Protein AF-A0A6G4WLY5-F1 (afdb_monomer)

Foldseek 3Di:
DPDDDQWDKDFQVVLQVLCCVQVNLKGFAAPDPDRIWTWDWDWDDDPNDIDIDIDTPGPDIDQDPVSVVVGPPPDDDDDDDDD

Sequence (83 aa):
MLTQVPSAKLPIEQFRSD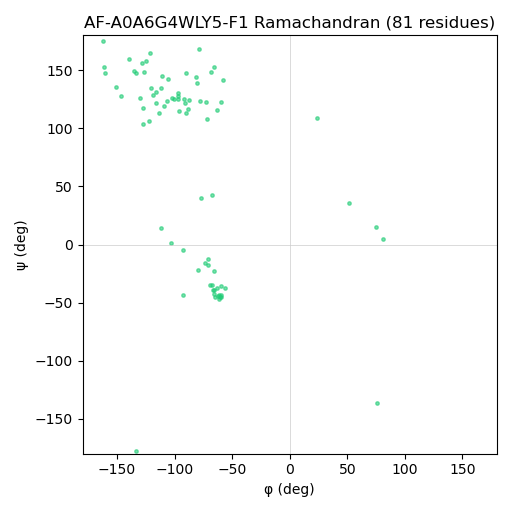LQRVCGQFDARPGDSRATTRGAVQIEGRAGLEMAHVATDVQQIVRTQQNIRRDGGENYFLIIQEE

Structure (mmCIF, N/CA/C/O backbone):
data_AF-A0A6G4WLY5-F1
#
_entry.id   AF-A0A6G4WLY5-F1
#
loop_
_atom_site.group_PDB
_atom_site.id
_atom_site.type_symbol
_atom_site.label_atom_id
_atom_site.label_alt_id
_atom_site.label_comp_id
_atom_site.label_asym_id
_atom_site.label_entity_id
_atom_site.label_seq_id
_atom_site.pdbx_PDB_ins_code
_atom_site.Cartn_x
_atom_site.Cartn_y
_atom_site.Cartn_z
_atom_site.occupancy
_atom_site.B_iso_or_equiv
_atom_site.auth_seq_id
_atom_site.auth_comp_id
_atom_site.auth_asym_id
_atom_site.auth_atom_id
_atom_site.pdbx_PDB_model_num
ATOM 1 N N . MET A 1 1 ? 7.653 -15.149 10.615 1.00 50.25 1 MET A N 1
ATOM 2 C CA . MET A 1 1 ? 7.454 -15.085 9.162 1.00 50.25 1 MET A CA 1
ATOM 3 C C . MET A 1 1 ? 5.977 -14.863 8.940 1.00 50.25 1 MET A C 1
ATOM 5 O O . MET A 1 1 ? 5.196 -15.810 9.010 1.00 50.25 1 MET A O 1
ATOM 9 N N . LEU A 1 2 ? 5.577 -13.601 8.868 1.00 57.44 2 LEU A N 1
ATOM 10 C CA . LEU A 1 2 ? 4.206 -13.246 8.546 1.00 57.44 2 LEU A CA 1
ATOM 11 C C . LEU A 1 2 ? 4.033 -13.573 7.058 1.00 57.44 2 LEU A C 1
ATOM 13 O O . LEU A 1 2 ? 4.690 -12.998 6.209 1.00 57.44 2 LEU A O 1
ATOM 17 N N . THR A 1 3 ? 3.274 -14.635 6.802 1.00 66.44 3 THR A N 1
ATOM 18 C CA . THR A 1 3 ? 2.678 -15.058 5.526 1.00 66.44 3 THR A CA 1
ATOM 19 C C . THR A 1 3 ? 3.357 -14.561 4.236 1.00 66.44 3 THR A C 1
ATOM 21 O O . THR A 1 3 ? 3.200 -13.415 3.827 1.00 66.44 3 THR A O 1
ATOM 24 N N . GLN A 1 4 ? 4.029 -15.463 3.507 1.00 71.81 4 GLN A N 1
ATOM 25 C CA . GLN A 1 4 ? 4.485 -15.159 2.146 1.00 71.81 4 GLN A CA 1
ATOM 26 C C . GLN A 1 4 ? 3.280 -14.912 1.230 1.00 71.81 4 GLN A C 1
ATOM 28 O O . GLN A 1 4 ? 2.495 -15.825 0.969 1.00 71.81 4 GLN A O 1
ATOM 33 N N . VAL A 1 5 ? 3.156 -13.691 0.711 1.00 85.31 5 VAL A N 1
ATOM 34 C CA . VAL A 1 5 ? 2.139 -13.347 -0.286 1.00 85.31 5 VAL A CA 1
ATOM 35 C C . VAL A 1 5 ? 2.677 -13.630 -1.689 1.00 85.31 5 VAL A C 1
ATOM 37 O O . VAL A 1 5 ? 3.708 -13.063 -2.070 1.00 85.31 5 VAL A O 1
ATOM 40 N N . PRO A 1 6 ? 1.991 -14.451 -2.505 1.00 89.44 6 PRO A N 1
ATOM 41 C CA . PRO A 1 6 ? 2.347 -14.620 -3.907 1.00 89.44 6 PRO A CA 1
ATOM 42 C C . PRO A 1 6 ? 2.273 -13.278 -4.643 1.00 89.44 6 PRO A C 1
ATOM 44 O O . PRO A 1 6 ? 1.223 -12.639 -4.677 1.00 89.44 6 PRO A O 1
ATOM 47 N N . SER A 1 7 ? 3.381 -12.856 -5.253 1.00 92.69 7 SER A N 1
ATOM 48 C CA . SER A 1 7 ? 3.463 -11.613 -6.026 1.00 92.69 7 SER A CA 1
ATOM 49 C C . SER A 1 7 ? 3.640 -11.881 -7.518 1.00 92.69 7 SER A C 1
ATOM 51 O O . SER A 1 7 ? 4.323 -12.822 -7.936 1.00 92.69 7 SER A O 1
ATOM 53 N N . ALA A 1 8 ? 3.047 -11.020 -8.342 1.00 95.06 8 ALA A N 1
ATOM 54 C CA . ALA A 1 8 ? 3.131 -11.091 -9.797 1.00 95.06 8 ALA A CA 1
ATOM 55 C C . ALA A 1 8 ? 3.718 -9.798 -10.364 1.00 95.06 8 ALA A C 1
ATOM 57 O O . ALA A 1 8 ? 3.795 -8.785 -9.675 1.00 95.06 8 ALA A O 1
ATOM 58 N N . LYS A 1 9 ? 4.149 -9.824 -11.629 1.00 96.94 9 LYS A N 1
ATOM 59 C CA . LYS A 1 9 ? 4.531 -8.602 -12.342 1.00 96.94 9 LYS A CA 1
ATOM 60 C C . LYS A 1 9 ? 3.258 -7.882 -12.790 1.00 96.94 9 LYS A C 1
ATOM 62 O O . LYS A 1 9 ? 2.468 -8.472 -13.522 1.00 96.94 9 LYS A O 1
ATOM 67 N N . LEU A 1 10 ? 3.083 -6.626 -12.394 1.00 97.12 10 LEU A N 1
ATOM 68 C CA . LEU A 1 10 ? 1.922 -5.808 -12.749 1.00 97.12 10 LEU A CA 1
ATOM 69 C C . LEU A 1 10 ? 2.316 -4.359 -13.081 1.00 97.12 10 LEU A C 1
ATOM 71 O O . LEU A 1 10 ? 3.405 -3.921 -12.694 1.00 97.12 10 LEU A O 1
ATOM 75 N N . PRO A 1 11 ? 1.465 -3.603 -13.801 1.00 96.94 11 PRO A N 1
ATOM 76 C CA . PRO A 1 11 ? 1.655 -2.168 -13.984 1.00 96.94 11 PRO A CA 1
ATOM 77 C C . PRO A 1 11 ? 1.708 -1.431 -12.643 1.00 96.94 11 PRO A C 1
ATOM 79 O O . PRO A 1 11 ? 0.938 -1.740 -11.733 1.00 96.94 11 PRO A O 1
ATOM 82 N N . ILE A 1 12 ? 2.581 -0.427 -12.530 1.00 96.25 12 ILE A N 1
ATOM 83 C CA . ILE A 1 12 ? 2.730 0.343 -11.286 1.00 96.25 12 ILE A CA 1
ATOM 84 C C . ILE A 1 12 ? 1.427 1.043 -10.877 1.00 96.25 12 ILE A C 1
ATOM 86 O O . ILE A 1 12 ? 1.093 1.075 -9.698 1.00 96.25 12 ILE A O 1
ATOM 90 N N . GLU A 1 13 ? 0.648 1.524 -11.845 1.00 96.06 13 GLU A N 1
ATOM 91 C CA . GLU A 1 13 ? -0.642 2.171 -11.581 1.00 96.06 13 GLU A CA 1
ATOM 92 C C . GLU A 1 13 ? -1.687 1.196 -11.031 1.00 96.06 13 GLU A C 1
ATOM 94 O O . GLU A 1 13 ? -2.461 1.558 -10.148 1.00 96.06 13 GLU A O 1
ATOM 99 N N . GLN A 1 14 ? -1.666 -0.064 -11.481 1.00 97.00 14 GLN A N 1
ATOM 100 C CA . GLN A 1 14 ? -2.522 -1.100 -10.904 1.00 97.00 14 GLN A CA 1
ATOM 101 C C . GLN A 1 14 ? -2.134 -1.353 -9.442 1.00 97.00 14 GLN A C 1
ATOM 103 O O . GLN A 1 14 ? -2.998 -1.366 -8.572 1.00 97.00 14 GLN A O 1
ATOM 108 N N . PHE A 1 15 ? -0.833 -1.465 -9.153 1.00 97.06 15 PHE A N 1
ATOM 109 C CA . PHE A 1 15 ? -0.346 -1.651 -7.785 1.00 97.06 15 PHE A CA 1
ATOM 110 C C . PHE A 1 15 ? -0.721 -0.476 -6.869 1.00 97.06 15 PHE A C 1
ATOM 112 O O . PHE A 1 15 ? -1.184 -0.690 -5.753 1.00 97.06 15 PHE A O 1
ATOM 119 N N . ARG A 1 16 ? -0.570 0.766 -7.349 1.00 96.31 16 ARG A N 1
ATOM 120 C CA . ARG A 1 16 ? -0.998 1.980 -6.633 1.00 96.31 16 ARG A CA 1
ATOM 121 C C . ARG A 1 16 ? -2.491 1.973 -6.342 1.00 96.31 16 ARG A C 1
ATOM 123 O O . ARG A 1 16 ? -2.887 2.274 -5.222 1.00 96.31 16 ARG A O 1
ATOM 130 N N . SER A 1 17 ? -3.305 1.607 -7.331 1.00 96.62 17 SER A N 1
ATOM 131 C CA . SER A 1 17 ? -4.755 1.522 -7.170 1.00 96.62 17 SER A CA 1
ATOM 132 C C . SER A 1 17 ? -5.146 0.484 -6.116 1.00 96.62 17 SER A C 1
ATOM 134 O O . SER A 1 17 ? -5.960 0.779 -5.241 1.00 96.62 17 SER A O 1
ATOM 136 N N . ASP A 1 18 ? -4.523 -0.696 -6.141 1.00 96.56 18 ASP A N 1
ATOM 137 C CA . ASP A 1 18 ? -4.774 -1.748 -5.153 1.00 96.56 18 ASP A CA 1
ATOM 138 C C . ASP A 1 18 ? -4.321 -1.350 -3.747 1.00 96.56 18 ASP A C 1
ATOM 140 O O . ASP A 1 18 ? -5.064 -1.545 -2.782 1.00 96.56 18 ASP A O 1
ATOM 144 N N . LEU A 1 19 ? -3.142 -0.734 -3.631 1.00 95.94 19 LEU A N 1
ATOM 145 C CA . LEU A 1 19 ? -2.639 -0.207 -2.367 1.00 95.94 19 LEU A CA 1
ATOM 146 C C . LEU A 1 19 ? -3.573 0.868 -1.811 1.00 95.94 19 LEU A C 1
ATOM 148 O O . LEU A 1 19 ? -3.904 0.830 -0.631 1.00 95.94 19 LEU A O 1
ATOM 152 N N . GLN A 1 20 ? -4.035 1.795 -2.651 1.00 94.06 20 GLN A N 1
ATOM 153 C CA . GLN A 1 20 ? -4.916 2.871 -2.218 1.00 94.06 20 GLN A CA 1
ATOM 154 C C . GLN A 1 20 ? -6.288 2.345 -1.778 1.00 94.06 20 GLN A C 1
ATOM 156 O O . GLN A 1 20 ? -6.859 2.808 -0.791 1.00 94.06 20 GLN A O 1
ATOM 161 N N . ARG A 1 21 ? -6.814 1.349 -2.495 1.00 93.69 21 ARG A N 1
ATOM 162 C CA . ARG A 1 21 ? -8.093 0.707 -2.175 1.00 93.69 21 ARG A CA 1
ATOM 163 C C . ARG A 1 21 ? -8.063 -0.005 -0.822 1.00 93.69 21 ARG A C 1
ATOM 165 O O . ARG A 1 21 ? -9.077 -0.005 -0.137 1.00 93.69 21 ARG A O 1
ATOM 172 N N . VAL A 1 22 ? -6.941 -0.630 -0.463 1.00 93.56 22 VAL A N 1
ATOM 173 C CA . VAL A 1 22 ? -6.820 -1.424 0.774 1.00 93.56 22 VAL A CA 1
ATOM 174 C C . VAL A 1 22 ? -6.287 -0.595 1.942 1.00 93.56 22 VAL A C 1
ATOM 176 O O . VAL A 1 22 ? -6.801 -0.693 3.049 1.00 93.56 22 VAL A O 1
ATOM 179 N N . CYS A 1 23 ? -5.273 0.234 1.709 1.00 93.19 23 CYS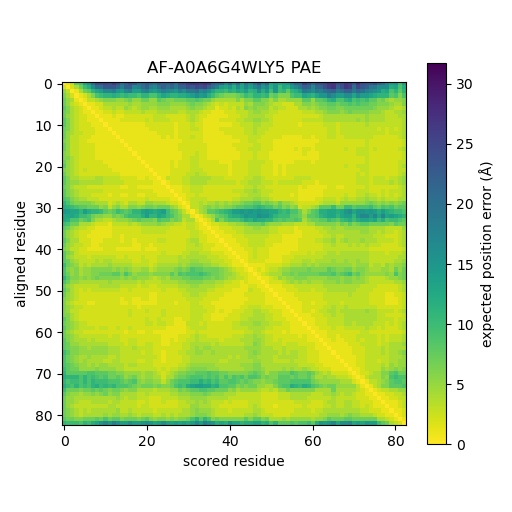 A N 1
ATOM 180 C CA . CYS A 1 23 ? -4.569 0.967 2.761 1.00 93.19 23 CYS A CA 1
ATOM 181 C C . CYS A 1 23 ? -4.978 2.446 2.845 1.00 93.19 23 CYS A C 1
ATOM 183 O O . CYS A 1 23 ? -4.437 3.185 3.664 1.00 93.19 23 CYS A O 1
ATOM 185 N N . GLY A 1 24 ? -5.908 2.922 2.017 1.00 92.62 24 GLY A N 1
ATOM 186 C CA . GLY A 1 24 ? -6.310 4.327 2.000 1.00 92.62 24 GLY A CA 1
ATOM 187 C C . GLY A 1 24 ? -5.268 5.207 1.313 1.00 92.62 24 GLY A C 1
ATOM 188 O O . GLY A 1 24 ? -4.751 4.863 0.262 1.00 92.62 24 GLY A O 1
ATOM 189 N N . GLN A 1 25 ? -4.939 6.377 1.861 1.00 94.00 25 GLN A N 1
ATOM 190 C CA . GLN A 1 25 ? -4.125 7.380 1.151 1.00 94.00 25 GLN A CA 1
ATOM 191 C C . GLN A 1 25 ? -2.608 7.067 1.103 1.00 94.00 25 GLN A C 1
ATOM 193 O O . GLN A 1 25 ? -1.784 7.966 1.250 1.00 94.00 25 GLN A O 1
ATOM 198 N N . PHE A 1 26 ? -2.207 5.814 0.902 1.00 94.88 26 PHE A N 1
ATOM 199 C CA . PHE A 1 26 ? -0.816 5.454 0.616 1.00 94.88 26 PHE A CA 1
ATOM 200 C C . PHE A 1 26 ? -0.546 5.461 -0.890 1.00 94.88 26 PHE A C 1
ATOM 202 O O . PHE A 1 26 ? -1.416 5.143 -1.695 1.00 94.88 26 PHE A O 1
ATOM 209 N N . ASP A 1 27 ? 0.682 5.813 -1.254 1.00 94.19 27 ASP A N 1
ATOM 210 C CA . ASP A 1 27 ? 1.184 5.796 -2.626 1.00 94.19 27 ASP A CA 1
ATOM 211 C C . ASP A 1 27 ? 2.455 4.938 -2.715 1.00 94.19 27 ASP A C 1
ATOM 213 O O . ASP A 1 27 ? 3.160 4.733 -1.724 1.00 94.19 27 ASP A O 1
ATOM 217 N N . ALA A 1 28 ? 2.762 4.450 -3.913 1.00 95.25 28 ALA A N 1
ATOM 218 C CA . ALA A 1 28 ? 3.941 3.652 -4.212 1.00 95.25 28 ALA A CA 1
ATOM 219 C C . ALA A 1 28 ? 4.859 4.394 -5.190 1.00 95.25 28 ALA A C 1
ATOM 221 O O . ALA A 1 28 ? 4.427 4.875 -6.239 1.00 95.25 28 ALA A O 1
ATOM 222 N N . ARG A 1 29 ? 6.152 4.471 -4.878 1.00 93.75 29 ARG A N 1
ATOM 223 C CA . ARG A 1 29 ? 7.176 5.089 -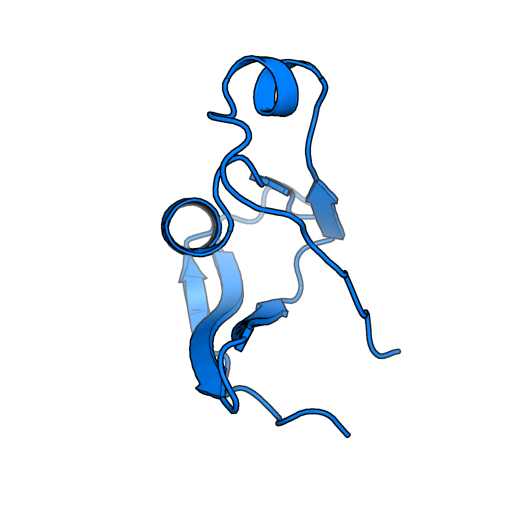5.726 1.00 93.75 29 ARG A CA 1
ATOM 224 C C . ARG A 1 29 ? 8.151 4.024 -6.227 1.00 93.75 29 ARG A C 1
ATOM 226 O O . ARG A 1 29 ? 8.889 3.454 -5.419 1.00 93.75 29 ARG A O 1
ATOM 233 N N . PRO A 1 30 ? 8.171 3.733 -7.539 1.00 91.31 30 PRO A N 1
ATOM 234 C CA . PRO A 1 30 ? 9.221 2.903 -8.112 1.00 91.31 30 PRO A CA 1
ATOM 235 C C . PRO A 1 30 ? 10.560 3.659 -8.065 1.00 91.31 30 PRO A C 1
ATOM 237 O O . PRO A 1 30 ? 10.579 4.883 -8.157 1.00 91.31 30 PRO A O 1
ATOM 240 N N . GLY A 1 31 ? 11.672 2.931 -7.920 1.00 82.81 31 GLY A N 1
ATOM 241 C CA . GLY A 1 31 ? 13.009 3.539 -7.821 1.00 82.81 31 GLY A CA 1
ATOM 242 C C . GLY A 1 31 ? 13.549 4.151 -9.116 1.00 82.81 31 GLY A C 1
ATOM 243 O O . GLY A 1 31 ? 14.436 4.992 -9.062 1.00 82.81 31 GLY A O 1
ATOM 244 N N . ASP A 1 32 ? 12.966 3.781 -10.259 1.00 82.44 32 ASP A N 1
ATOM 245 C CA . ASP A 1 32 ? 13.225 4.368 -11.578 1.00 82.44 32 ASP A CA 1
ATOM 246 C C . ASP A 1 32 ? 11.882 4.650 -12.277 1.00 82.44 32 ASP A C 1
ATOM 248 O O . ASP A 1 32 ? 10.819 4.324 -11.743 1.00 82.44 32 ASP A O 1
ATOM 252 N N . SER A 1 33 ? 11.907 5.139 -13.522 1.00 80.69 33 SER A N 1
ATOM 253 C CA . SER A 1 33 ? 10.734 5.245 -14.416 1.00 80.69 33 SER A CA 1
ATOM 254 C C . SER A 1 33 ? 10.181 3.873 -14.862 1.00 80.69 33 SER A C 1
ATOM 256 O O . SER A 1 33 ? 9.867 3.660 -16.035 1.00 80.69 33 SER A O 1
ATOM 258 N N . ARG A 1 34 ? 10.094 2.900 -13.945 1.00 86.69 34 ARG A N 1
ATOM 259 C CA . ARG A 1 34 ? 9.570 1.556 -14.198 1.00 86.69 34 ARG A CA 1
ATOM 260 C C . ARG A 1 34 ? 8.060 1.628 -14.365 1.00 86.69 34 ARG A C 1
ATOM 262 O O . ARG A 1 34 ? 7.339 2.010 -13.451 1.00 86.69 34 ARG A O 1
ATOM 269 N N . ALA A 1 35 ? 7.583 1.160 -15.513 1.00 91.81 35 ALA A N 1
ATOM 270 C CA . ALA A 1 35 ? 6.154 1.005 -15.769 1.00 91.81 35 ALA A CA 1
ATOM 271 C C . ALA A 1 35 ? 5.535 -0.189 -15.015 1.00 91.81 35 ALA A C 1
ATOM 273 O O . ALA A 1 35 ? 4.314 -0.286 -14.906 1.00 91.81 35 ALA A O 1
ATOM 274 N N . THR A 1 36 ? 6.360 -1.111 -14.507 1.00 95.62 36 THR A N 1
ATOM 275 C CA . THR A 1 36 ? 5.916 -2.346 -13.846 1.00 95.62 36 THR A CA 1
ATOM 276 C C . THR A 1 36 ? 6.689 -2.617 -12.562 1.00 95.62 36 THR A C 1
ATOM 278 O O . THR A 1 36 ? 7.884 -2.332 -12.502 1.00 95.62 36 THR A O 1
ATOM 281 N N . THR A 1 37 ? 6.035 -3.263 -11.602 1.00 94.94 37 THR A N 1
ATOM 282 C CA . THR A 1 37 ? 6.590 -3.740 -10.325 1.00 94.94 37 THR A CA 1
ATOM 283 C C . THR A 1 37 ? 6.236 -5.214 -10.138 1.00 94.94 37 THR A C 1
ATOM 285 O O . THR A 1 37 ? 5.277 -5.706 -10.744 1.00 94.94 37 THR A O 1
ATOM 288 N N . ARG A 1 38 ? 7.010 -5.940 -9.330 1.00 95.56 38 ARG A N 1
ATOM 289 C CA . ARG A 1 38 ? 6.557 -7.204 -8.755 1.00 95.56 38 ARG A CA 1
ATOM 290 C C . ARG A 1 38 ? 5.850 -6.892 -7.444 1.00 95.56 38 ARG A C 1
ATOM 292 O O . ARG A 1 38 ? 6.492 -6.434 -6.506 1.00 95.56 38 ARG A O 1
ATOM 299 N N . GLY A 1 39 ? 4.556 -7.179 -7.357 1.00 95.00 39 GLY A N 1
ATOM 300 C CA . GLY A 1 39 ? 3.824 -6.929 -6.126 1.00 95.00 39 GLY A CA 1
ATOM 301 C C . GLY A 1 39 ? 2.495 -7.657 -5.996 1.00 95.00 39 GLY A C 1
ATOM 302 O O . GLY A 1 39 ? 2.056 -8.368 -6.902 1.00 95.00 39 GLY A O 1
ATOM 303 N N . ALA A 1 40 ? 1.897 -7.500 -4.822 1.00 95.50 40 ALA A N 1
ATOM 304 C CA . ALA A 1 40 ? 0.549 -7.924 -4.476 1.00 95.50 40 ALA A CA 1
ATOM 305 C C . ALA A 1 40 ? 0.067 -7.145 -3.245 1.00 95.50 40 ALA A C 1
ATOM 307 O O . ALA A 1 40 ? 0.862 -6.828 -2.360 1.00 95.50 40 ALA A O 1
ATOM 308 N N . VAL A 1 41 ? -1.238 -6.877 -3.188 1.00 95.62 41 VAL A N 1
ATOM 309 C CA . VAL A 1 41 ? -1.917 -6.313 -2.016 1.00 95.62 41 VAL A CA 1
ATOM 310 C C . VAL A 1 41 ? -3.104 -7.215 -1.699 1.00 95.62 41 VAL A C 1
ATOM 312 O O . VAL A 1 41 ? -3.996 -7.384 -2.531 1.00 95.62 41 VAL A O 1
ATOM 315 N N . GLN A 1 42 ? -3.099 -7.828 -0.520 1.00 93.75 42 GLN A N 1
ATOM 316 C CA . GLN A 1 42 ? -4.159 -8.724 -0.057 1.00 93.75 42 GLN A CA 1
ATOM 317 C C . GLN A 1 42 ? -4.669 -8.270 1.305 1.00 93.75 42 GLN A C 1
ATOM 319 O O . GLN A 1 42 ? -3.907 -7.729 2.101 1.00 93.75 42 GLN A O 1
ATOM 324 N N . ILE A 1 43 ? -5.954 -8.501 1.569 1.00 92.75 43 ILE A N 1
ATOM 325 C CA . ILE A 1 43 ? -6.571 -8.227 2.865 1.00 92.75 43 ILE A CA 1
ATOM 326 C C . ILE A 1 43 ? -6.951 -9.544 3.535 1.00 92.75 43 ILE A C 1
ATOM 328 O O . ILE A 1 43 ? -7.512 -10.438 2.900 1.00 92.75 43 ILE A O 1
ATOM 332 N N . GLU A 1 44 ? -6.634 -9.660 4.816 1.00 91.81 44 GLU A N 1
ATOM 333 C CA . GLU A 1 44 ? -7.001 -10.786 5.664 1.00 91.81 44 GLU A CA 1
ATOM 334 C C . GLU A 1 44 ? -7.638 -10.247 6.947 1.00 91.81 44 GLU A C 1
ATOM 336 O O . GLU A 1 44 ? -7.046 -9.426 7.644 1.00 91.81 44 GLU A O 1
ATOM 341 N N . GLY A 1 45 ? -8.844 -10.709 7.277 1.00 91.50 45 GLY A N 1
ATOM 342 C CA . GLY A 1 45 ? -9.479 -10.418 8.560 1.00 91.50 45 GLY A CA 1
ATOM 343 C C . GLY A 1 45 ? -9.143 -11.499 9.584 1.00 91.50 45 GLY A C 1
ATOM 344 O O . GLY A 1 45 ? -9.411 -12.677 9.341 1.00 91.50 45 GLY A O 1
ATOM 345 N N . ARG A 1 46 ? -8.597 -11.127 10.747 1.00 88.38 46 ARG A N 1
ATOM 346 C CA . ARG A 1 46 ? -8.272 -12.076 11.821 1.00 88.38 46 ARG A CA 1
ATOM 347 C C . ARG A 1 46 ? -8.447 -11.460 13.204 1.00 88.38 46 ARG A C 1
ATOM 349 O O . ARG A 1 46 ? -7.889 -10.414 13.501 1.00 88.38 46 ARG A O 1
ATOM 356 N N . ALA A 1 47 ? -9.199 -12.142 14.072 1.00 89.06 47 ALA A N 1
ATOM 357 C CA . ALA A 1 47 ? -9.408 -11.747 15.472 1.00 89.06 47 ALA A CA 1
ATOM 358 C C . ALA A 1 47 ? -9.870 -10.281 15.666 1.00 89.06 47 ALA A C 1
ATOM 360 O O . ALA A 1 47 ? -9.480 -9.629 16.630 1.00 89.06 47 ALA A O 1
ATOM 361 N N . GLY A 1 48 ? -10.697 -9.763 14.749 1.00 88.31 48 GLY A N 1
ATOM 362 C CA . GLY A 1 48 ? -11.190 -8.379 14.790 1.00 88.31 48 GLY A CA 1
ATOM 363 C C . GLY A 1 48 ? -10.212 -7.329 14.250 1.00 88.31 48 GLY A C 1
ATOM 364 O O . GLY A 1 48 ? -10.513 -6.144 14.322 1.00 88.31 48 GLY A O 1
ATOM 365 N N . LEU A 1 49 ? -9.0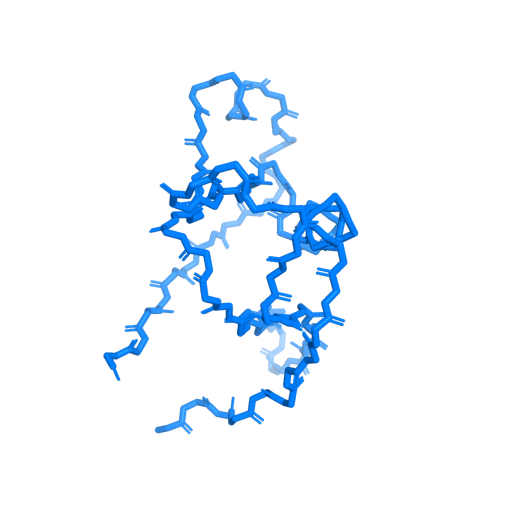69 -7.752 13.705 1.00 88.88 49 LEU A N 1
ATOM 366 C CA . LEU A 1 49 ? -8.114 -6.905 12.998 1.00 88.88 49 LEU A CA 1
ATOM 367 C C . LEU A 1 49 ? -8.200 -7.167 11.494 1.00 88.88 49 LEU A C 1
ATOM 369 O O . LEU A 1 49 ? -8.342 -8.316 11.068 1.00 88.88 49 LEU A O 1
ATOM 373 N N . GLU A 1 50 ? -8.060 -6.114 10.697 1.00 91.44 50 GLU A N 1
ATOM 374 C CA . GLU A 1 50 ? -7.797 -6.225 9.263 1.00 91.44 50 GLU A CA 1
ATOM 375 C C . GLU A 1 50 ? -6.298 -6.073 9.015 1.00 91.44 50 GLU A C 1
ATOM 377 O O . GLU A 1 50 ? -5.663 -5.108 9.440 1.00 91.44 50 GLU A O 1
ATOM 382 N N . MET A 1 51 ? -5.722 -7.062 8.342 1.00 92.12 51 MET A N 1
ATOM 383 C CA . MET A 1 51 ? -4.317 -7.108 7.973 1.00 92.12 51 MET A CA 1
ATOM 384 C C . MET A 1 51 ? -4.195 -6.907 6.468 1.00 92.12 51 MET A C 1
ATOM 386 O O . MET A 1 51 ? -4.693 -7.713 5.681 1.00 92.12 51 MET A O 1
ATOM 390 N N . ALA A 1 52 ? -3.503 -5.844 6.068 1.00 93.62 52 ALA A N 1
ATOM 391 C CA . ALA A 1 52 ? -3.086 -5.651 4.689 1.00 93.62 52 ALA A CA 1
ATOM 392 C C . ALA A 1 52 ? -1.703 -6.278 4.496 1.00 93.62 52 ALA A C 1
ATOM 394 O O . ALA A 1 52 ? -0.711 -5.793 5.042 1.00 93.62 52 ALA A O 1
ATOM 395 N N . HIS A 1 53 ? -1.630 -7.342 3.705 1.00 94.25 53 HIS A N 1
ATOM 396 C CA . HIS A 1 53 ? -0.356 -7.914 3.298 1.00 94.25 53 HIS A CA 1
ATOM 397 C C . HIS A 1 53 ? 0.099 -7.275 1.992 1.00 94.25 53 HIS A C 1
ATOM 399 O O . HIS A 1 53 ? -0.607 -7.336 0.980 1.00 94.25 53 HIS A O 1
ATOM 405 N N . VAL A 1 54 ? 1.284 -6.668 2.011 1.00 94.62 54 VAL A N 1
ATOM 406 C CA . VAL A 1 54 ? 1.845 -5.942 0.870 1.00 94.62 54 VAL A CA 1
ATOM 407 C C . VAL A 1 54 ? 3.189 -6.552 0.497 1.00 94.62 54 VAL A C 1
ATOM 409 O O . VAL A 1 54 ? 4.183 -6.351 1.187 1.00 94.62 54 VAL A O 1
ATOM 412 N N . ALA A 1 55 ? 3.225 -7.282 -0.616 1.00 94.44 55 ALA A N 1
ATOM 413 C CA . ALA A 1 55 ? 4.470 -7.726 -1.232 1.00 94.44 55 ALA A CA 1
ATOM 414 C C . ALA A 1 55 ? 4.838 -6.750 -2.345 1.00 94.44 55 ALA A C 1
ATOM 416 O O . ALA A 1 55 ? 3.993 -6.426 -3.182 1.00 94.44 55 ALA A O 1
ATOM 417 N N . THR A 1 56 ? 6.079 -6.269 -2.371 1.00 93.56 56 THR A N 1
ATOM 418 C CA . THR A 1 56 ? 6.491 -5.282 -3.370 1.00 93.56 56 THR A CA 1
ATOM 419 C C . THR A 1 56 ? 8.005 -5.194 -3.533 1.00 93.56 56 THR A C 1
ATOM 421 O O . THR A 1 56 ? 8.750 -5.451 -2.592 1.00 93.56 56 THR A O 1
ATOM 424 N N . ASP A 1 57 ? 8.446 -4.800 -4.728 1.00 93.38 57 ASP A N 1
ATOM 425 C CA . ASP A 1 57 ? 9.822 -4.394 -5.036 1.00 93.38 57 ASP A CA 1
ATOM 426 C C . ASP A 1 57 ? 9.944 -2.891 -5.354 1.00 93.38 57 ASP A C 1
ATOM 428 O O . ASP A 1 57 ? 10.958 -2.442 -5.901 1.00 93.38 57 ASP A O 1
ATOM 432 N N . VAL A 1 58 ? 8.909 -2.097 -5.047 1.00 94.75 58 VAL A N 1
ATOM 433 C CA . VAL A 1 58 ? 8.991 -0.637 -5.172 1.00 94.75 58 VAL A CA 1
ATOM 434 C C . VAL A 1 58 ? 9.994 -0.076 -4.169 1.00 94.75 58 VAL A C 1
ATOM 436 O O . VAL A 1 58 ? 10.215 -0.629 -3.096 1.00 94.75 58 VAL A O 1
ATOM 439 N N . GLN A 1 59 ? 10.586 1.066 -4.506 1.00 94.50 59 GLN A N 1
ATOM 440 C CA . GLN A 1 59 ? 11.587 1.691 -3.647 1.00 94.50 59 GLN A CA 1
ATOM 441 C C . GLN A 1 59 ? 10.967 2.239 -2.362 1.00 94.50 59 GLN A C 1
ATOM 443 O O . GLN A 1 59 ? 11.609 2.241 -1.316 1.00 94.50 59 GLN A O 1
ATOM 448 N N . GLN A 1 60 ? 9.737 2.748 -2.445 1.00 94.81 60 GLN A N 1
ATOM 449 C CA . GLN A 1 60 ? 9.087 3.362 -1.301 1.00 94.81 60 GLN A CA 1
ATOM 450 C C . GLN A 1 60 ? 7.569 3.218 -1.376 1.00 94.81 60 GLN A C 1
ATOM 452 O O . GLN A 1 60 ? 6.958 3.525 -2.399 1.00 94.81 60 GLN A O 1
ATOM 457 N N . ILE A 1 61 ? 6.957 2.850 -0.254 1.00 95.31 61 ILE A N 1
ATOM 458 C CA . ILE A 1 61 ? 5.555 3.155 0.030 1.00 95.31 61 ILE A CA 1
ATOM 459 C C . ILE A 1 61 ? 5.536 4.405 0.906 1.00 95.31 61 ILE A C 1
ATOM 461 O O . ILE A 1 61 ? 6.258 4.495 1.898 1.00 95.31 61 ILE A O 1
ATOM 465 N N . VAL A 1 62 ? 4.762 5.410 0.510 1.00 94.62 62 VAL A N 1
ATOM 466 C CA . VAL A 1 62 ? 4.801 6.739 1.118 1.00 94.62 62 VAL A CA 1
ATOM 467 C C . VAL A 1 62 ? 3.404 7.254 1.415 1.00 94.62 62 VAL A C 1
ATOM 469 O O . VAL A 1 62 ? 2.453 7.013 0.677 1.00 94.62 62 VAL A O 1
ATOM 472 N N . ARG A 1 63 ? 3.304 8.038 2.486 1.00 92.81 63 ARG A N 1
ATOM 473 C CA . ARG A 1 63 ? 2.122 8.828 2.819 1.00 92.81 63 ARG A CA 1
ATOM 474 C C . ARG A 1 63 ? 2.555 10.273 3.036 1.00 92.81 63 ARG A C 1
ATOM 476 O O . ARG A 1 63 ? 3.186 10.603 4.036 1.00 92.81 63 ARG A O 1
ATOM 483 N N . THR A 1 64 ? 2.296 11.132 2.054 1.00 93.06 64 THR A N 1
ATOM 484 C CA . THR A 1 64 ? 2.698 12.548 2.095 1.00 93.06 64 THR A CA 1
ATOM 485 C C . THR A 1 64 ? 1.749 13.382 2.959 1.00 93.06 64 THR A C 1
ATOM 487 O O . THR A 1 64 ? 0.643 12.955 3.282 1.00 93.06 64 THR A O 1
ATOM 490 N N . GLN A 1 65 ? 2.117 14.628 3.275 1.00 93.12 65 GLN A N 1
ATOM 491 C CA . GLN A 1 65 ? 1.193 15.547 3.955 1.00 93.12 65 GLN A CA 1
ATOM 492 C C . GLN A 1 65 ? -0.121 15.747 3.184 1.00 93.12 65 GLN A C 1
ATOM 494 O O . GLN A 1 65 ? -1.181 15.851 3.796 1.00 93.12 65 GLN A O 1
ATOM 499 N N . GLN A 1 66 ? -0.072 15.791 1.849 1.00 92.75 66 GLN A N 1
ATOM 500 C CA . GLN A 1 66 ? -1.277 15.923 1.030 1.00 92.75 66 GLN A CA 1
ATOM 501 C C . GLN A 1 66 ? -2.168 14.686 1.151 1.00 92.75 66 GLN A C 1
ATOM 503 O O . GLN A 1 66 ? -3.386 14.823 1.228 1.00 92.75 66 GLN A O 1
ATOM 508 N N . ASN A 1 67 ? -1.564 13.497 1.207 1.00 92.06 67 ASN A N 1
ATOM 509 C CA . ASN A 1 67 ? -2.286 12.256 1.447 1.00 92.06 67 ASN A CA 1
ATOM 510 C C . ASN A 1 67 ? -2.986 12.269 2.809 1.00 92.06 67 ASN A C 1
ATOM 512 O O . ASN A 1 67 ? -4.169 11.968 2.879 1.00 92.06 67 ASN A O 1
ATOM 516 N N . ILE A 1 68 ? -2.279 12.686 3.865 1.00 90.69 68 ILE A N 1
ATOM 517 C CA . ILE A 1 68 ? -2.829 12.771 5.228 1.00 90.69 68 ILE A CA 1
ATOM 518 C C . ILE A 1 68 ? -4.024 13.727 5.278 1.00 90.69 68 ILE A C 1
ATOM 520 O O . ILE A 1 68 ? -5.044 13.399 5.866 1.00 90.69 68 ILE A O 1
ATOM 524 N N . ARG A 1 69 ? -3.942 14.891 4.622 1.00 91.88 69 ARG A N 1
ATOM 525 C CA . ARG A 1 69 ? -5.052 15.863 4.589 1.00 91.88 69 ARG A CA 1
ATOM 526 C C . ARG A 1 69 ? -6.294 15.365 3.843 1.00 91.88 69 ARG A C 1
ATOM 528 O O . ARG A 1 69 ? -7.366 15.920 4.045 1.00 91.88 69 ARG A O 1
ATOM 535 N N . ARG A 1 70 ? -6.140 14.393 2.939 1.00 89.88 70 ARG A N 1
ATOM 536 C CA . ARG A 1 70 ? -7.240 13.772 2.180 1.00 89.88 70 ARG A CA 1
ATOM 537 C C . ARG A 1 70 ? -7.782 12.514 2.851 1.00 89.88 70 ARG A C 1
ATOM 539 O O . ARG A 1 70 ? -8.716 11.911 2.333 1.00 89.88 70 ARG A O 1
ATOM 546 N N . ASP A 1 71 ? -7.158 12.086 3.937 1.00 87.62 71 ASP A N 1
ATOM 547 C CA . ASP A 1 71 ? -7.540 10.881 4.643 1.00 87.62 71 ASP A CA 1
ATOM 548 C C . ASP A 1 71 ? -8.739 11.144 5.555 1.00 87.62 71 ASP A C 1
ATOM 550 O O . ASP A 1 71 ? -8.804 12.182 6.213 1.00 87.62 71 ASP A O 1
ATOM 554 N N . GLY A 1 72 ? -9.680 10.199 5.594 1.00 85.56 72 GLY A N 1
ATOM 555 C CA . GLY A 1 72 ? -10.870 10.291 6.442 1.00 85.56 72 GLY A CA 1
ATOM 556 C C . GLY A 1 72 ? -10.585 10.116 7.936 1.00 85.56 72 GLY A C 1
ATOM 557 O O . GLY A 1 72 ? -11.454 10.410 8.750 1.00 85.56 72 GLY A O 1
ATOM 558 N N . GLY A 1 73 ? -9.384 9.657 8.316 1.00 84.88 73 GLY A N 1
ATOM 559 C CA . GLY A 1 73 ? -9.017 9.415 9.714 1.00 84.88 73 GLY A CA 1
ATOM 560 C C . GLY A 1 73 ? -9.653 8.159 10.315 1.00 84.88 73 GLY A C 1
ATOM 561 O O . GLY A 1 73 ? -9.662 8.005 11.531 1.00 84.88 73 GLY A O 1
ATOM 562 N N . GLU A 1 74 ? -10.186 7.271 9.476 1.00 84.31 74 GLU A N 1
ATOM 563 C CA . GLU A 1 74 ? -10.956 6.089 9.891 1.00 84.31 74 GLU A CA 1
ATOM 564 C C . GLU A 1 74 ? -10.061 4.929 10.352 1.00 84.31 74 GLU A C 1
ATOM 566 O O . GLU A 1 74 ? -10.502 4.069 11.110 1.00 84.31 74 GLU A O 1
ATOM 571 N N . ASN A 1 75 ? -8.794 4.917 9.921 1.00 85.31 75 ASN A N 1
ATOM 572 C CA . ASN A 1 75 ? -7.887 3.785 10.096 1.00 85.31 75 ASN A CA 1
ATOM 573 C C . ASN A 1 75 ? -6.633 4.158 10.900 1.00 85.31 75 ASN A C 1
ATOM 575 O O . ASN A 1 75 ? -5.953 5.147 10.607 1.00 85.31 75 ASN A O 1
ATOM 579 N N . TYR A 1 76 ? -6.272 3.302 11.860 1.00 87.62 76 TYR A N 1
ATOM 580 C CA . TYR A 1 76 ? -4.968 3.309 12.524 1.00 87.62 76 TYR A CA 1
ATOM 581 C C . TYR A 1 76 ? -4.102 2.189 11.951 1.00 87.62 76 TYR A C 1
ATOM 583 O O . TYR A 1 76 ? -4.497 1.027 11.958 1.00 87.62 76 TYR A O 1
ATOM 591 N N . PHE A 1 77 ? -2.905 2.537 11.479 1.00 89.19 77 PHE A N 1
ATOM 592 C CA . PHE A 1 77 ? -1.987 1.582 10.862 1.00 89.19 77 PHE A CA 1
ATOM 593 C C . PHE A 1 77 ? -0.823 1.268 11.800 1.00 89.19 77 PHE A C 1
ATOM 595 O O . PHE A 1 77 ? -0.069 2.163 12.183 1.00 89.19 77 PHE A O 1
ATOM 602 N N . LEU A 1 78 ? -0.644 -0.014 12.110 1.00 91.50 78 LEU A N 1
ATOM 603 C CA . LEU A 1 78 ? 0.615 -0.557 12.607 1.00 91.50 78 LEU A CA 1
ATOM 604 C C . LEU A 1 78 ? 1.363 -1.151 11.413 1.00 91.50 78 LEU A C 1
ATOM 606 O O . LEU A 1 78 ? 0.889 -2.106 10.804 1.00 91.50 78 LEU A O 1
ATOM 610 N N . ILE A 1 79 ? 2.511 -0.572 11.065 1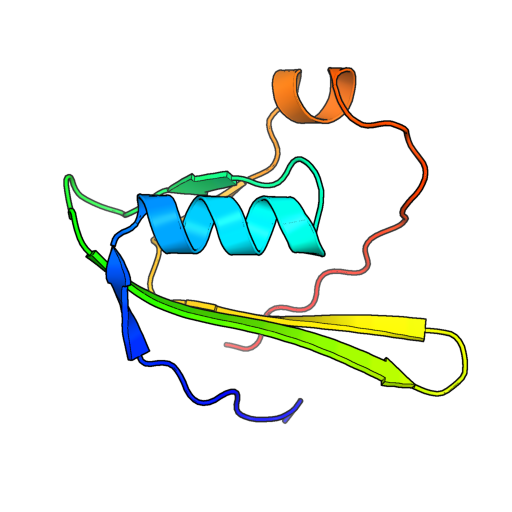.00 91.50 79 ILE A N 1
ATOM 611 C CA . ILE A 1 79 ? 3.305 -1.011 9.914 1.00 91.50 79 ILE A CA 1
ATOM 612 C C . ILE A 1 79 ? 4.458 -1.871 10.414 1.00 91.50 79 ILE A C 1
ATOM 614 O O . ILE A 1 79 ? 5.249 -1.433 11.249 1.00 91.50 79 ILE A O 1
ATOM 618 N N . ILE A 1 80 ? 4.552 -3.083 9.875 1.00 91.06 80 ILE A N 1
ATOM 619 C CA . ILE A 1 80 ? 5.664 -4.004 10.095 1.00 91.06 80 ILE A CA 1
ATOM 620 C C . ILE A 1 80 ? 6.305 -4.252 8.733 1.00 91.06 80 ILE A C 1
ATOM 622 O O . ILE A 1 80 ? 5.606 -4.572 7.773 1.00 91.06 80 ILE A O 1
ATOM 626 N 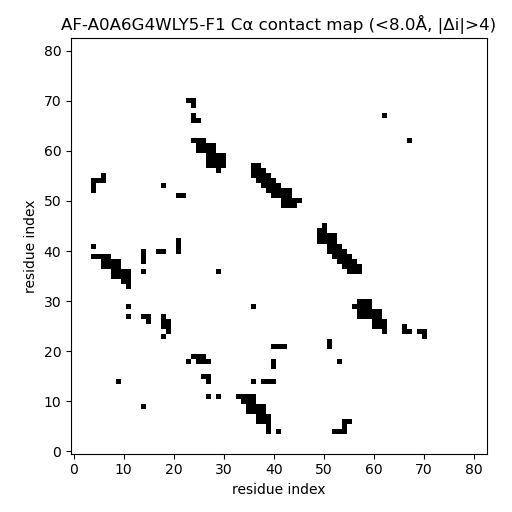N . GLN A 1 81 ? 7.622 -4.090 8.655 1.00 88.81 81 GLN A N 1
ATOM 627 C CA . GLN A 1 81 ? 8.408 -4.397 7.468 1.00 88.81 81 GLN A CA 1
ATOM 628 C C . GLN A 1 81 ? 9.374 -5.525 7.822 1.00 88.81 81 GLN A C 1
ATOM 630 O O . GLN A 1 81 ? 10.142 -5.396 8.775 1.00 88.81 81 GLN A O 1
ATOM 635 N N . GLU A 1 82 ? 9.293 -6.633 7.090 1.00 83.25 82 GLU A N 1
ATOM 636 C CA . GLU A 1 82 ? 10.276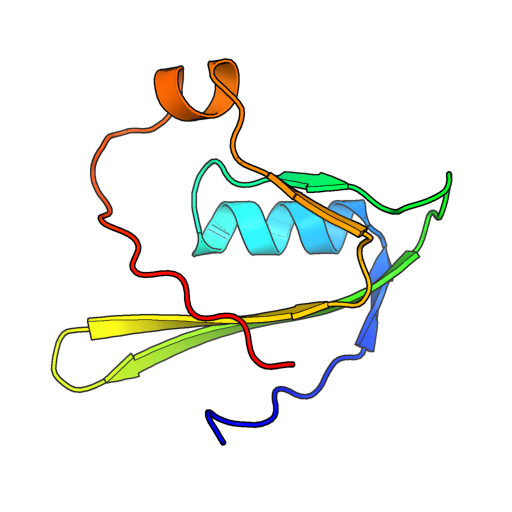 -7.714 7.187 1.00 83.25 82 GLU A CA 1
ATOM 637 C C . GLU A 1 82 ? 11.518 -7.346 6.345 1.00 83.25 82 GLU A C 1
ATOM 639 O O . GLU A 1 82 ? 11.384 -6.675 5.316 1.00 83.25 82 GLU A O 1
ATOM 644 N N . GLU A 1 83 ? 12.712 -7.723 6.824 1.00 65.25 83 GLU A N 1
ATOM 645 C CA . GLU A 1 83 ? 13.997 -7.563 6.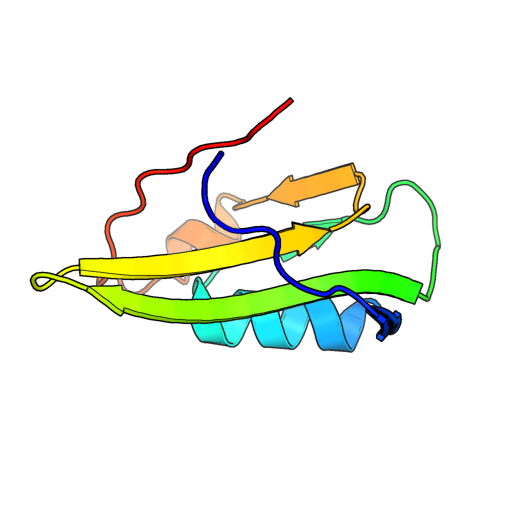111 1.00 65.25 83 GLU A CA 1
ATOM 646 C C . GLU A 1 83 ? 14.175 -8.586 4.981 1.00 65.25 83 GLU A C 1
ATOM 648 O O . GLU A 1 83 ? 13.768 -9.759 5.163 1.00 65.25 83 GLU A O 1
#

Radius of gyration: 12.92 Å; Cα contacts (8 Å, |Δi|>4): 120; chains: 1; bounding box: 25×31×31 Å

Solvent-accessible surface area (backbone atoms only — not comparable to full-atom values): 5345 Å² total; per-residue (Å²): 132,84,72,91,65,83,58,4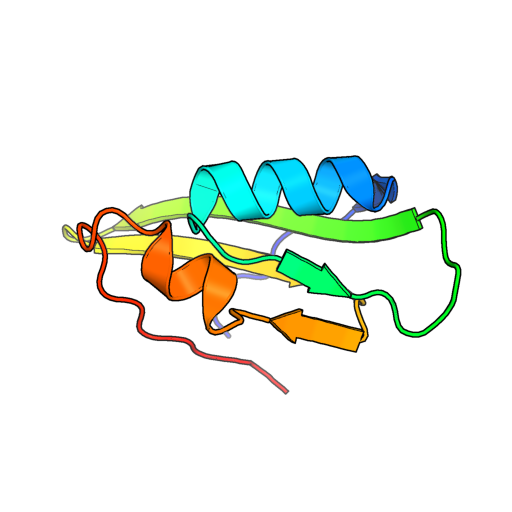6,82,41,47,41,67,59,52,33,51,48,40,26,73,74,68,42,56,42,43,67,40,57,81,56,98,58,66,55,39,48,32,38,69,47,79,46,80,55,98,94,41,80,44,78,50,75,39,68,70,55,66,38,80,46,67,50,75,70,31,58,75,72,43,89,77,85,75,86,84,87,88,82,82,85,133

Mean predicted aligned error: 4.21 Å

Organism: NCBI:txid475069

pLDDT: mean 90.32, std 8.27, range [50.25, 97.12]

Nearest PDB structures (foldseek):
  4dam-assembly1_B  TM=4.278E-01  e=1.812E+00  Streptomyces coelicolor
  6xyj-assembly1_BBB  TM=3.942E-01  e=3.202E+00  Pseudomonas paraeruginosa PA7
  4d10-assembly1_N  TM=2.975E-01  e=2.486E+00  Homo sapiens
  4wsn-assembly2_N  TM=2.601E-01  e=3.872E+00  Homo sapiens

Secondary structure (DSSP, 8-state):
-------EEEEHHHHHHHHHHHHSS-EEE-SSS-SEEEEEEEEEEETTEEEEEEEE--SEEE--HHHHHT--S----------